Protein AF-A0AAE1GI16-F1 (afdb_monomer_lite)

Organism: Petrolisthes cinctipes (NCBI:txid88211)

Sequence (136 aa):
KGQRLPLPLCISGQHKSVFHDLFCSIANSPLQSLTFLYPSLYLSVGDLVCLGDCIRRSKHLTRLKLPNLKSIESYMPILLAVGGSNAIQTLRIDSNTVSVWDKAFQLAVTIPQTQLHPSHTLTRTLDLRLAGISPT

Structure (mmCIF, N/CA/C/O backbone):
data_AF-A0AAE1GI16-F1
#
_entry.id   AF-A0AAE1GI16-F1
#
loop_
_atom_site.group_PDB
_atom_site.id
_atom_site.type_symbol
_atom_site.label_atom_id
_atom_site.label_alt_id
_atom_site.label_comp_id
_atom_site.label_asym_id
_atom_site.label_entity_id
_atom_site.label_seq_id
_atom_site.pdbx_PDB_ins_code
_atom_site.Cartn_x
_atom_site.Cartn_y
_atom_site.Cartn_z
_atom_site.occupancy
_atom_site.B_iso_or_equiv
_atom_site.auth_seq_id
_atom_site.auth_comp_id
_atom_site.auth_asym_id
_atom_site.auth_atom_id
_atom_site.pdbx_PDB_model_num
ATOM 1 N N . LYS A 1 1 ? -6.030 29.710 1.729 1.00 38.50 1 LYS A N 1
ATOM 2 C CA . LYS A 1 1 ? -6.796 28.503 1.320 1.00 38.50 1 LYS A CA 1
ATOM 3 C C . LYS A 1 1 ? -5.851 27.619 0.515 1.00 38.50 1 LYS A C 1
ATOM 5 O O . LYS A 1 1 ? -5.570 27.966 -0.622 1.00 38.50 1 LYS A O 1
ATOM 10 N N . GLY A 1 2 ? -5.272 26.580 1.122 1.00 42.72 2 GLY A N 1
ATOM 11 C CA . GLY A 1 2 ? -4.314 25.711 0.431 1.00 42.72 2 GLY A CA 1
ATOM 12 C C . GLY A 1 2 ? -4.996 24.972 -0.717 1.00 42.72 2 GLY A C 1
ATOM 13 O O . GLY A 1 2 ? -6.038 24.349 -0.505 1.00 42.72 2 GLY A O 1
ATOM 14 N N . GLN A 1 3 ? -4.449 25.078 -1.927 1.00 41.78 3 GLN A N 1
ATOM 15 C CA . GLN A 1 3 ? -4.853 24.218 -3.034 1.00 41.78 3 GLN A CA 1
ATOM 16 C C . GLN A 1 3 ? -4.540 22.777 -2.627 1.00 41.78 3 GLN A C 1
ATOM 18 O O . GLN A 1 3 ? -3.383 22.420 -2.413 1.00 41.78 3 GLN A O 1
ATOM 23 N N . ARG A 1 4 ? -5.577 21.954 -2.451 1.00 52.81 4 ARG A N 1
ATOM 24 C CA . ARG A 1 4 ? -5.389 20.511 -2.293 1.00 52.81 4 ARG A CA 1
ATOM 25 C C . ARG A 1 4 ? -4.895 19.983 -3.634 1.00 52.81 4 ARG A C 1
ATOM 27 O O . ARG A 1 4 ? -5.583 20.158 -4.637 1.00 52.81 4 ARG A O 1
ATOM 34 N N . LEU A 1 5 ? -3.717 19.361 -3.641 1.00 55.44 5 LEU A N 1
ATOM 35 C CA . LEU A 1 5 ? -3.242 18.593 -4.790 1.00 55.44 5 LEU A CA 1
ATOM 36 C C . LEU A 1 5 ? -4.342 17.599 -5.203 1.00 55.44 5 LEU A C 1
ATOM 38 O O . LEU A 1 5 ? -4.917 16.953 -4.316 1.00 55.44 5 LEU A O 1
ATOM 42 N N . PRO A 1 6 ? -4.673 17.486 -6.503 1.00 62.16 6 PRO A N 1
ATOM 43 C CA . PRO A 1 6 ? -5.641 16.501 -6.959 1.00 62.16 6 PRO A CA 1
ATOM 44 C C . PRO A 1 6 ? -5.131 15.116 -6.561 1.00 62.16 6 PRO A C 1
ATOM 46 O O . PRO A 1 6 ? -4.039 14.703 -6.951 1.00 62.16 6 PRO A O 1
ATOM 49 N N . LEU A 1 7 ? -5.893 14.422 -5.715 1.00 63.38 7 LEU A N 1
ATOM 50 C CA . LEU A 1 7 ? -5.519 13.085 -5.278 1.00 63.38 7 LEU A CA 1
ATOM 51 C C . LEU A 1 7 ? -5.613 12.136 -6.476 1.00 63.38 7 LEU A C 1
ATOM 53 O O . LEU A 1 7 ? -6.588 12.222 -7.226 1.00 63.38 7 LEU A O 1
ATOM 57 N N . PRO A 1 8 ? -4.663 11.202 -6.645 1.00 67.75 8 PRO A N 1
ATOM 58 C CA . PRO A 1 8 ? -4.834 10.120 -7.596 1.00 67.75 8 PRO A CA 1
ATOM 59 C C . PRO A 1 8 ? -6.024 9.275 -7.124 1.00 67.75 8 PRO A C 1
ATOM 61 O O . PRO A 1 8 ? -5.956 8.561 -6.114 1.00 67.75 8 PRO A O 1
ATOM 64 N N . LEU A 1 9 ? -7.154 9.444 -7.807 1.00 68.44 9 LEU A N 1
ATOM 65 C CA . LEU A 1 9 ? -8.374 8.682 -7.589 1.00 68.44 9 LEU A CA 1
ATOM 66 C C . LEU A 1 9 ? -8.418 7.536 -8.591 1.00 68.44 9 LEU A C 1
ATOM 68 O O . LEU A 1 9 ? -8.052 7.692 -9.755 1.00 68.44 9 LEU A O 1
ATOM 72 N N . CYS A 1 10 ? -8.886 6.382 -8.130 1.00 74.56 10 CYS A N 1
ATOM 73 C CA . CYS A 1 10 ? -9.187 5.285 -9.029 1.00 74.56 10 CYS A CA 1
ATOM 74 C C . CYS A 1 10 ? -10.413 5.654 -9.876 1.00 74.56 10 CYS A C 1
ATOM 76 O O . CYS A 1 10 ? -11.473 5.941 -9.323 1.00 74.56 10 CYS A O 1
ATOM 78 N N . ILE A 1 11 ? -10.283 5.615 -11.203 1.00 72.50 11 ILE A N 1
ATOM 79 C CA . ILE A 1 11 ? -11.399 5.831 -12.130 1.00 72.50 11 ILE A CA 1
ATOM 80 C C . ILE A 1 11 ? -11.858 4.466 -12.645 1.00 72.50 11 ILE A C 1
ATOM 82 O O . ILE A 1 11 ? -11.181 3.830 -13.459 1.00 72.50 11 ILE A O 1
ATOM 86 N N . SER A 1 12 ? -13.009 4.005 -12.152 1.00 61.75 12 SER A N 1
ATOM 87 C CA . SER A 1 12 ? -13.630 2.755 -12.596 1.00 61.75 12 SER A CA 1
ATOM 88 C C . SER A 1 12 ? -13.845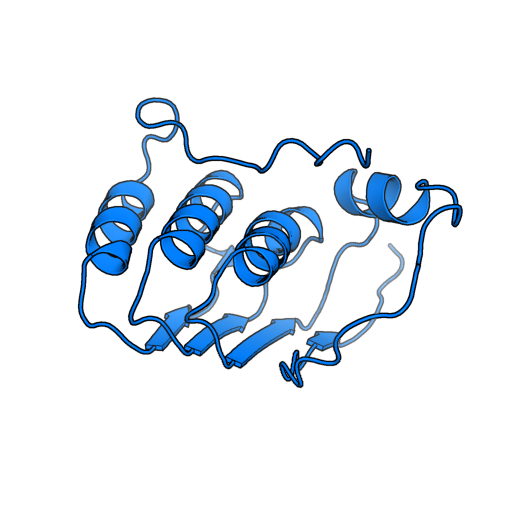 2.786 -14.115 1.00 61.75 12 SER A C 1
ATOM 90 O O . SER A 1 12 ? -14.439 3.725 -14.641 1.00 61.75 12 SER A O 1
ATOM 92 N N . GLY A 1 13 ? -13.328 1.780 -14.826 1.00 58.78 13 GLY A N 1
ATOM 93 C CA . GLY A 1 13 ? -13.417 1.665 -16.289 1.00 58.78 13 GLY A CA 1
ATOM 94 C C . GLY A 1 13 ? -12.133 1.996 -17.060 1.00 58.78 13 GLY A C 1
ATOM 95 O O . GLY A 1 13 ? -12.002 1.560 -18.202 1.00 58.78 13 GLY A O 1
ATOM 96 N N . GLN A 1 14 ? -11.157 2.682 -16.452 1.00 65.50 14 GLN A N 1
ATOM 97 C CA . GLN A 1 14 ? -9.847 2.905 -17.088 1.00 65.50 14 GLN A CA 1
ATOM 98 C C . GLN A 1 14 ? -8.817 1.821 -16.745 1.00 65.50 14 GLN A C 1
ATOM 100 O O . GLN A 1 14 ? -7.891 1.586 -17.519 1.00 65.50 14 GLN A O 1
ATOM 105 N N . HIS A 1 15 ? -8.976 1.127 -15.615 1.00 64.12 15 HIS A N 1
ATOM 106 C CA . HIS A 1 15 ? -8.041 0.095 -15.167 1.00 64.12 15 HIS A CA 1
ATOM 107 C C . HIS A 1 15 ? -8.683 -1.292 -15.322 1.00 64.12 15 HIS A C 1
ATOM 109 O O . HIS A 1 15 ? -9.565 -1.663 -14.554 1.00 64.12 15 HIS A O 1
ATOM 115 N N . LYS A 1 16 ? -8.246 -2.072 -16.320 1.00 63.84 16 LYS A N 1
ATOM 116 C CA . LYS A 1 16 ? -8.686 -3.465 -16.554 1.00 63.84 16 LYS A CA 1
ATOM 117 C C . LYS A 1 16 ? -7.865 -4.470 -15.737 1.00 63.84 16 LYS A C 1
ATOM 119 O O . LYS A 1 16 ? -7.369 -5.455 -16.274 1.00 63.84 16 LYS A O 1
ATOM 124 N N . SER A 1 17 ? -7.655 -4.183 -14.459 1.00 76.56 17 SER A N 1
ATOM 125 C CA . SER A 1 17 ? -6.849 -5.036 -13.590 1.00 76.56 17 SER A CA 1
ATOM 126 C C . SER A 1 17 ? -7.730 -5.792 -12.612 1.00 76.56 17 SER A C 1
ATOM 128 O O . SER A 1 17 ? -8.568 -5.191 -11.946 1.00 76.56 17 SER A O 1
ATOM 130 N N . VAL A 1 18 ? -7.482 -7.094 -12.464 1.00 84.25 18 VAL A N 1
ATOM 131 C CA . VAL A 1 18 ? -8.139 -7.948 -11.456 1.00 84.25 18 VAL A CA 1
ATOM 132 C C . VAL A 1 18 ? -7.907 -7.408 -10.035 1.00 84.25 18 VAL A C 1
ATOM 134 O O . VAL A 1 18 ? -8.720 -7.614 -9.134 1.00 84.25 18 VAL A O 1
ATOM 137 N N . PHE A 1 19 ? -6.825 -6.651 -9.826 1.00 90.06 19 PHE A N 1
ATOM 138 C CA . PHE A 1 19 ? -6.546 -6.006 -8.549 1.00 90.06 19 PHE A CA 1
ATOM 139 C C . PHE A 1 19 ? -7.537 -4.886 -8.211 1.00 90.06 19 PHE A C 1
ATOM 141 O O . PHE A 1 19 ? -7.776 -4.648 -7.030 1.00 90.06 19 PHE A O 1
ATOM 148 N N . HIS A 1 20 ? -8.161 -4.235 -9.201 1.00 89.00 20 HIS A N 1
ATOM 149 C CA . HIS A 1 20 ? -9.202 -3.238 -8.944 1.00 89.00 20 HIS A CA 1
ATOM 150 C C . HIS A 1 20 ? -10.364 -3.847 -8.153 1.00 89.00 20 HIS A C 1
ATOM 152 O O . HIS A 1 20 ? -10.723 -3.337 -7.090 1.00 89.00 20 HIS A O 1
ATOM 158 N N . ASP A 1 21 ? -10.903 -4.964 -8.641 1.00 88.88 21 ASP A N 1
ATOM 159 C CA . ASP A 1 21 ? -12.038 -5.638 -8.013 1.00 88.88 21 ASP A CA 1
ATOM 160 C C . ASP A 1 21 ? -11.659 -6.163 -6.629 1.00 88.88 21 ASP A C 1
ATOM 162 O O . ASP A 1 21 ? -12.379 -5.923 -5.658 1.00 88.88 21 ASP A O 1
ATOM 166 N N . LEU A 1 22 ? -10.473 -6.772 -6.506 1.00 91.56 22 LEU A N 1
ATOM 167 C CA . LEU A 1 22 ? -9.934 -7.210 -5.219 1.00 91.56 22 LEU A CA 1
ATOM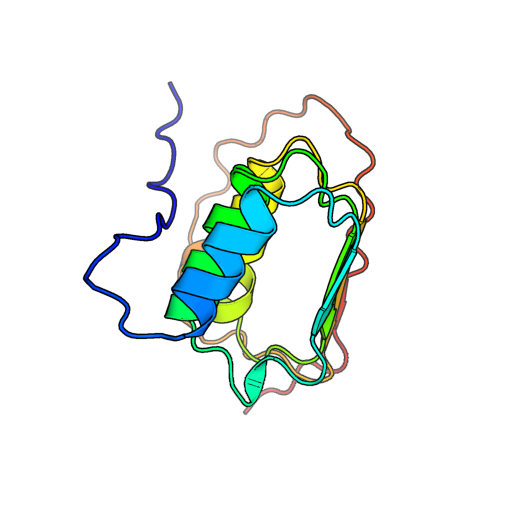 168 C C . LEU A 1 22 ? -9.878 -6.056 -4.207 1.00 91.56 22 LEU A C 1
ATOM 170 O O . LEU A 1 22 ? -10.330 -6.202 -3.072 1.00 91.56 22 LEU A O 1
ATOM 174 N N . PHE A 1 23 ? -9.340 -4.900 -4.595 1.00 93.25 23 PHE A N 1
ATOM 175 C CA . PHE A 1 23 ? -9.204 -3.747 -3.704 1.00 93.25 23 PHE A CA 1
ATOM 176 C C . PHE A 1 23 ? -10.555 -3.109 -3.370 1.00 93.25 23 PHE A C 1
ATOM 178 O O . PHE A 1 23 ? -10.772 -2.701 -2.229 1.00 93.25 23 PHE A O 1
ATOM 185 N N . CYS A 1 24 ? -11.506 -3.107 -4.304 1.00 90.00 24 CYS A N 1
ATOM 186 C CA . CYS A 1 24 ? -12.891 -2.730 -4.029 1.00 90.00 24 CYS A CA 1
ATOM 187 C C . CYS A 1 24 ? -13.554 -3.667 -3.008 1.00 90.00 24 CYS A C 1
ATOM 189 O O . CYS A 1 24 ? -14.254 -3.192 -2.109 1.00 90.00 24 CYS A O 1
ATOM 191 N N . SER A 1 25 ? -13.318 -4.978 -3.093 1.00 91.75 25 SER A N 1
ATOM 192 C CA . SER A 1 25 ? -13.812 -5.938 -2.101 1.00 91.75 25 SER A CA 1
ATOM 193 C C . SER A 1 25 ? -13.136 -5.748 -0.742 1.00 91.75 25 SER A C 1
ATOM 195 O O . SER A 1 25 ? -13.825 -5.689 0.277 1.00 91.75 25 SER A O 1
ATOM 197 N N . ILE A 1 26 ? -11.810 -5.575 -0.708 1.00 94.25 26 ILE A N 1
ATOM 198 C CA . ILE A 1 26 ? -11.057 -5.362 0.537 1.00 94.25 26 ILE A CA 1
ATOM 199 C C . ILE A 1 26 ? -11.532 -4.098 1.259 1.00 94.25 26 ILE A C 1
ATOM 201 O O . ILE A 1 26 ? -11.728 -4.139 2.476 1.00 94.25 26 ILE A O 1
ATOM 205 N N . ALA A 1 27 ? -11.779 -3.004 0.533 1.00 92.75 27 ALA A N 1
ATOM 206 C CA . ALA A 1 27 ? -12.239 -1.740 1.106 1.00 92.75 27 ALA A CA 1
ATOM 207 C C . ALA A 1 27 ? -13.527 -1.884 1.938 1.00 92.75 27 ALA A C 1
ATOM 209 O O . ALA A 1 27 ? -13.694 -1.181 2.933 1.00 92.75 27 ALA A O 1
ATOM 210 N N . ASN A 1 28 ? -14.409 -2.810 1.553 1.00 93.19 28 ASN A N 1
ATOM 211 C CA . ASN A 1 28 ? -15.686 -3.068 2.225 1.00 93.19 28 ASN A CA 1
ATOM 212 C C . ASN A 1 28 ? -15.649 -4.287 3.164 1.00 93.19 28 ASN A C 1
ATOM 214 O O . ASN A 1 28 ? -16.668 -4.652 3.743 1.00 93.19 28 ASN A O 1
ATOM 218 N N . SER A 1 29 ? -14.493 -4.932 3.307 1.00 94.69 29 SER A N 1
ATOM 219 C CA . SER A 1 29 ? -14.321 -6.125 4.135 1.00 94.69 29 SER A CA 1
ATOM 220 C C . SER A 1 29 ? -13.876 -5.773 5.564 1.00 94.69 29 SER A C 1
ATOM 222 O O . SER A 1 29 ? -13.297 -4.705 5.786 1.00 94.69 29 SER A O 1
ATOM 224 N N . PRO A 1 30 ? -14.046 -6.684 6.541 1.00 95.69 30 PRO A N 1
ATOM 225 C CA . PRO A 1 30 ? -13.487 -6.526 7.885 1.00 95.69 30 PRO A CA 1
ATOM 226 C C . PRO A 1 30 ? -11.975 -6.823 7.950 1.00 95.69 30 PRO A C 1
ATOM 228 O O . PRO A 1 30 ? -11.429 -7.005 9.040 1.00 95.69 30 PRO A O 1
ATOM 231 N N . LEU A 1 31 ? -11.281 -6.912 6.806 1.00 96.00 31 LEU A N 1
ATOM 232 C CA . LEU A 1 31 ? -9.855 -7.218 6.757 1.00 96.00 31 LEU A CA 1
ATOM 233 C C . LEU A 1 31 ? -9.046 -6.127 7.468 1.00 96.00 31 LEU A C 1
ATOM 235 O O . LEU A 1 31 ? -9.088 -4.957 7.094 1.00 96.00 31 LEU A O 1
ATOM 239 N N . GLN A 1 32 ? -8.259 -6.531 8.465 1.00 95.62 32 GLN A N 1
ATOM 240 C CA . GLN A 1 32 ? -7.450 -5.596 9.251 1.00 95.62 32 GLN A CA 1
ATOM 241 C C . GLN A 1 32 ? -6.010 -5.453 8.768 1.00 95.62 32 GLN A C 1
ATOM 243 O O . GLN A 1 32 ? -5.349 -4.464 9.083 1.00 95.62 32 GLN A O 1
ATOM 248 N N . SER A 1 33 ? -5.503 -6.442 8.038 1.00 95.19 33 SER A N 1
ATOM 249 C CA . SER A 1 33 ? -4.095 -6.519 7.670 1.00 95.19 33 SER A CA 1
ATOM 250 C C . SER A 1 33 ? -3.948 -6.996 6.237 1.00 95.19 33 SER A C 1
ATOM 252 O O . SER A 1 33 ? -4.517 -8.020 5.870 1.00 95.19 33 SER A O 1
ATOM 254 N N . LEU A 1 34 ? -3.139 -6.284 5.456 1.00 94.88 34 LEU A N 1
ATOM 255 C CA . LEU A 1 34 ? -2.810 -6.636 4.080 1.00 94.88 34 LEU A CA 1
ATOM 256 C C . LEU A 1 34 ? -1.292 -6.632 3.899 1.00 94.88 34 LEU A C 1
ATOM 258 O O . LEU A 1 34 ? -0.602 -5.682 4.269 1.00 94.88 34 LEU A O 1
ATOM 262 N N . THR A 1 35 ? -0.752 -7.724 3.368 1.00 94.44 35 THR A N 1
ATOM 263 C CA . THR A 1 35 ? 0.683 -7.876 3.106 1.00 94.44 35 THR A CA 1
ATOM 264 C C . THR A 1 35 ? 0.875 -8.417 1.706 1.00 94.44 35 THR A C 1
ATOM 266 O O . THR A 1 35 ? 0.336 -9.467 1.373 1.00 94.44 35 THR A O 1
ATOM 269 N N . PHE A 1 36 ? 1.674 -7.711 0.913 1.00 91.94 36 PHE A N 1
ATOM 270 C CA . PHE A 1 36 ? 2.078 -8.169 -0.407 1.00 91.94 36 PHE A CA 1
ATOM 271 C C . PHE A 1 36 ? 3.468 -8.788 -0.344 1.00 91.94 36 PHE A C 1
ATOM 273 O O . PHE A 1 36 ? 4.380 -8.250 0.287 1.00 91.94 36 PHE A O 1
ATOM 280 N N . LEU A 1 37 ? 3.637 -9.912 -1.031 1.00 89.19 37 LEU A N 1
ATOM 281 C CA . LEU A 1 37 ? 4.944 -10.503 -1.288 1.00 89.19 37 LEU A CA 1
ATOM 282 C C . LEU A 1 37 ? 5.384 -10.033 -2.670 1.00 89.19 37 LEU A C 1
ATOM 284 O O . LEU A 1 37 ? 4.678 -10.298 -3.631 1.00 89.19 37 LEU A O 1
ATOM 288 N N . TYR A 1 38 ? 6.499 -9.311 -2.769 1.00 86.44 38 TYR A N 1
ATOM 289 C CA . TYR A 1 38 ? 7.056 -8.808 -4.038 1.00 86.44 38 TYR A CA 1
ATOM 290 C C . TYR A 1 38 ? 6.061 -8.040 -4.944 1.00 86.44 38 TYR A C 1
ATOM 292 O O . TYR A 1 38 ? 5.950 -8.358 -6.128 1.00 86.44 38 TYR A O 1
ATOM 300 N N . PRO A 1 39 ? 5.359 -7.007 -4.433 1.00 89.00 39 PRO A N 1
ATOM 301 C CA . PRO A 1 39 ? 4.373 -6.233 -5.195 1.00 89.00 39 PRO A CA 1
ATOM 302 C C . PRO A 1 39 ? 4.900 -5.678 -6.525 1.00 89.00 39 PRO A C 1
ATOM 304 O O . PRO A 1 39 ? 4.137 -5.578 -7.476 1.00 89.00 39 PRO A O 1
ATOM 307 N N . SER A 1 40 ? 6.198 -5.377 -6.641 1.00 86.62 40 SER A N 1
ATOM 308 C CA . SER A 1 40 ? 6.799 -4.874 -7.885 1.00 86.62 40 SER A CA 1
ATOM 309 C C . SER A 1 40 ? 6.797 -5.862 -9.058 1.00 86.62 40 SER A C 1
ATOM 311 O O . SER A 1 40 ? 7.104 -5.452 -10.173 1.00 86.62 40 SER A O 1
ATOM 313 N N . LEU A 1 41 ? 6.476 -7.142 -8.835 1.00 87.44 41 LEU A N 1
ATOM 314 C CA . LEU A 1 41 ? 6.393 -8.145 -9.902 1.00 87.44 41 LEU A CA 1
ATOM 315 C C . LEU A 1 41 ? 5.018 -8.207 -10.578 1.00 87.44 41 LEU A C 1
ATOM 317 O O . LEU A 1 41 ? 4.921 -8.756 -11.671 1.00 87.44 41 LEU A O 1
ATOM 321 N N . TYR A 1 42 ? 3.964 -7.691 -9.941 1.00 88.62 42 TYR A N 1
ATOM 322 C CA . TYR A 1 42 ? 2.590 -7.856 -10.438 1.00 88.62 42 TYR A CA 1
ATOM 323 C C . TYR A 1 42 ? 1.663 -6.661 -10.211 1.00 88.62 42 TYR A C 1
ATOM 325 O O . TYR A 1 42 ? 0.610 -6.618 -10.838 1.00 88.62 42 TYR A O 1
ATOM 333 N N . LEU A 1 43 ? 2.008 -5.702 -9.346 1.00 90.56 43 LEU A N 1
ATOM 334 C CA . LEU A 1 43 ? 1.248 -4.461 -9.208 1.00 90.56 43 LEU A CA 1
ATOM 335 C C . LEU A 1 43 ? 1.846 -3.395 -10.118 1.00 90.56 43 LEU A C 1
ATOM 337 O O . LEU A 1 43 ? 2.988 -2.969 -9.942 1.00 90.56 43 LEU A O 1
ATOM 341 N N . SER A 1 44 ? 1.043 -2.932 -11.068 1.00 90.62 44 SER A N 1
ATOM 342 C CA . SER A 1 44 ? 1.321 -1.713 -11.817 1.00 90.62 44 SER A CA 1
ATOM 343 C C . SER A 1 44 ? 1.099 -0.471 -10.946 1.00 90.62 44 SER A C 1
ATOM 345 O O . SER A 1 44 ? 0.447 -0.518 -9.900 1.00 90.62 44 SER A O 1
ATOM 347 N N . VAL A 1 45 ? 1.578 0.688 -11.405 1.00 88.56 45 VAL A N 1
ATOM 348 C CA . VAL A 1 45 ? 1.281 1.975 -10.751 1.00 88.56 45 VAL A CA 1
ATOM 349 C C . VAL A 1 45 ? -0.233 2.226 -10.689 1.00 88.56 45 VAL A C 1
ATOM 351 O O . VAL A 1 45 ? -0.734 2.692 -9.668 1.00 88.56 45 VAL A O 1
ATOM 354 N N . GLY A 1 46 ? -0.980 1.847 -11.732 1.00 89.00 46 GLY A N 1
ATOM 355 C CA . GLY A 1 46 ? -2.444 1.934 -11.743 1.00 89.00 46 GLY A CA 1
ATOM 356 C C . GLY A 1 46 ? -3.095 1.086 -10.646 1.00 89.00 46 GLY A C 1
ATOM 357 O O . GLY A 1 46 ? -4.021 1.550 -9.978 1.00 89.00 46 GLY A O 1
ATOM 358 N N . ASP A 1 47 ? -2.560 -0.108 -10.381 1.00 91.81 47 ASP A N 1
ATOM 359 C CA . ASP A 1 47 ? -3.022 -0.961 -9.279 1.00 91.81 47 ASP A CA 1
ATOM 360 C C . ASP A 1 47 ? -2.729 -0.331 -7.919 1.00 91.81 47 ASP A C 1
ATOM 362 O O . ASP A 1 47 ? -3.558 -0.386 -7.013 1.00 91.81 47 ASP A O 1
ATOM 366 N N . LEU A 1 48 ? -1.580 0.331 -7.773 1.00 92.62 48 LEU A N 1
ATOM 367 C CA . LEU A 1 48 ? -1.224 1.048 -6.549 1.00 92.62 48 LEU A CA 1
ATOM 368 C C . LEU A 1 48 ? -2.131 2.267 -6.315 1.00 92.62 48 LEU A C 1
ATOM 370 O O . LEU A 1 48 ? -2.437 2.582 -5.164 1.00 92.62 48 LEU A O 1
ATOM 374 N N . VAL A 1 49 ? -2.644 2.904 -7.374 1.00 91.88 49 VAL A N 1
ATOM 375 C CA . VAL A 1 49 ? -3.711 3.917 -7.268 1.00 91.88 49 VAL A CA 1
ATOM 376 C C . VAL A 1 49 ? -5.015 3.294 -6.765 1.00 91.88 49 VAL A C 1
ATOM 378 O O . VAL A 1 49 ? -5.650 3.853 -5.868 1.00 91.88 49 VAL A O 1
ATOM 381 N N . CYS A 1 50 ? -5.399 2.121 -7.276 1.00 92.19 50 CYS A N 1
ATOM 382 C CA . CYS A 1 50 ? -6.563 1.383 -6.778 1.00 92.19 50 CYS A CA 1
ATOM 383 C C . CYS A 1 50 ? -6.396 0.978 -5.302 1.00 92.19 50 CYS A C 1
ATOM 385 O O . CYS A 1 50 ? -7.322 1.137 -4.506 1.00 92.19 50 CYS A O 1
ATOM 387 N N . LEU A 1 51 ? -5.203 0.524 -4.910 1.00 93.88 51 LEU A N 1
ATOM 388 C CA . LEU A 1 51 ? -4.879 0.211 -3.519 1.00 93.88 51 LEU A CA 1
ATOM 389 C C . LEU A 1 51 ? -4.952 1.463 -2.635 1.00 93.88 51 LEU A C 1
ATOM 391 O O . LEU A 1 51 ? -5.506 1.410 -1.539 1.00 93.88 51 LEU A O 1
ATOM 395 N N . GLY A 1 52 ? -4.456 2.601 -3.124 1.00 93.81 52 GLY A N 1
ATOM 396 C CA . GLY A 1 52 ? -4.596 3.893 -2.456 1.00 93.81 52 GLY A CA 1
ATOM 397 C C . GLY A 1 52 ? -6.059 4.266 -2.200 1.00 93.81 52 GLY A C 1
ATOM 398 O O . GLY A 1 52 ? -6.418 4.704 -1.107 1.00 93.81 52 GLY A O 1
ATOM 399 N N . ASP A 1 53 ? -6.938 4.035 -3.173 1.00 91.81 53 ASP A N 1
ATOM 400 C CA . ASP A 1 53 ? -8.369 4.269 -2.986 1.00 91.81 53 ASP A CA 1
ATOM 401 C C . ASP A 1 53 ? -8.997 3.323 -1.951 1.00 91.81 53 ASP A C 1
ATOM 403 O O . ASP A 1 53 ? -9.732 3.761 -1.061 1.00 91.81 53 ASP A O 1
ATOM 407 N N . CYS A 1 54 ? -8.624 2.043 -1.991 1.00 93.62 54 CYS A N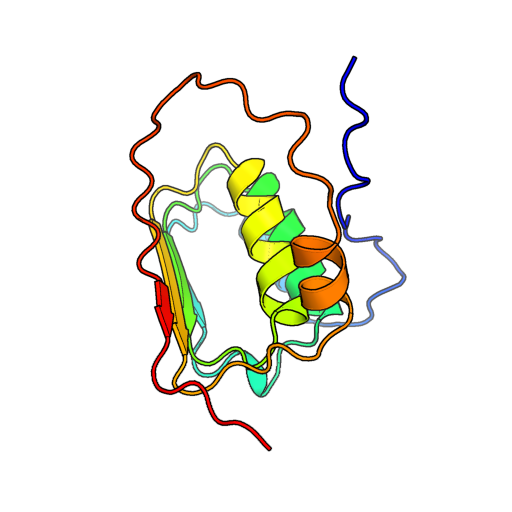 1
ATOM 408 C CA . CYS A 1 54 ? -9.017 1.060 -0.985 1.00 93.62 54 CYS A CA 1
ATOM 409 C C . CYS A 1 54 ? -8.600 1.479 0.432 1.00 93.62 54 CYS A C 1
ATOM 411 O O . CYS A 1 54 ? -9.408 1.399 1.356 1.00 93.62 54 CYS A O 1
ATOM 413 N N . ILE A 1 55 ? -7.376 1.982 0.615 1.00 94.56 55 ILE A N 1
ATOM 414 C CA . ILE A 1 55 ? -6.869 2.463 1.911 1.00 94.56 55 ILE A CA 1
ATOM 415 C C . ILE A 1 55 ? -7.701 3.632 2.456 1.00 94.56 55 ILE A C 1
ATOM 417 O O . ILE A 1 55 ? -7.978 3.684 3.657 1.00 94.56 55 ILE A O 1
ATOM 421 N N . ARG A 1 56 ? -8.098 4.578 1.596 1.00 92.69 56 ARG A N 1
ATOM 422 C CA . ARG A 1 56 ? -8.917 5.733 2.007 1.00 92.69 56 ARG A CA 1
ATOM 423 C C . ARG A 1 56 ? -10.332 5.324 2.406 1.00 92.69 56 ARG A C 1
ATOM 425 O O . ARG A 1 56 ? -10.900 5.909 3.322 1.00 92.69 56 ARG A O 1
ATOM 432 N N . ARG A 1 57 ? -10.902 4.340 1.709 1.00 93.44 57 ARG A N 1
ATOM 433 C CA . ARG A 1 57 ? -12.279 3.874 1.924 1.00 93.44 57 ARG A CA 1
ATOM 434 C C . ARG A 1 57 ? -12.405 2.862 3.059 1.00 93.44 57 ARG A C 1
ATOM 436 O O . ARG A 1 57 ? -13.454 2.805 3.697 1.00 93.44 57 ARG A O 1
ATOM 443 N N . SER A 1 58 ? -11.366 2.064 3.302 1.00 94.00 58 SER A N 1
ATOM 444 C CA . SER A 1 58 ? -11.409 1.018 4.318 1.00 94.00 58 SER A CA 1
ATOM 445 C C . SER A 1 58 ? -11.524 1.602 5.721 1.00 94.00 58 SER A C 1
ATOM 447 O O . SER A 1 58 ? -10.753 2.471 6.126 1.00 94.00 58 SER A O 1
ATOM 449 N N . LYS A 1 59 ? -12.479 1.072 6.486 1.00 94.88 59 LYS A N 1
ATOM 450 C CA . LYS A 1 59 ? -12.668 1.393 7.907 1.00 94.88 59 LYS A CA 1
ATOM 451 C C . LYS A 1 59 ? -11.913 0.443 8.836 1.00 94.88 59 LYS A C 1
ATOM 453 O O . LYS A 1 59 ? -11.773 0.738 10.018 1.00 94.88 59 LYS A O 1
ATOM 458 N N . HIS A 1 60 ? -11.460 -0.696 8.313 1.00 95.12 60 HIS A N 1
ATOM 459 C CA . HIS A 1 60 ? -10.932 -1.802 9.112 1.00 95.12 60 HIS A CA 1
ATOM 460 C C . HIS A 1 60 ? -9.457 -2.083 8.853 1.00 95.12 60 HIS A C 1
ATOM 462 O O . HIS A 1 60 ? -8.789 -2.595 9.747 1.00 95.12 60 HIS A O 1
ATOM 468 N N . LEU A 1 61 ? -8.934 -1.730 7.675 1.00 95.75 61 LEU A N 1
ATOM 469 C CA . LEU A 1 61 ? -7.540 -1.970 7.330 1.00 95.75 61 LEU A CA 1
ATOM 470 C C . LEU A 1 61 ? -6.630 -1.072 8.177 1.00 95.75 61 LEU A C 1
ATOM 472 O O . LEU A 1 61 ? -6.495 0.121 7.916 1.00 95.75 61 LEU A O 1
ATOM 476 N N . THR A 1 62 ? -6.003 -1.660 9.194 1.00 94.81 62 THR A N 1
ATOM 477 C CA . THR A 1 62 ? -5.116 -0.960 10.133 1.00 94.81 62 THR A CA 1
ATOM 478 C C . THR A 1 62 ? -3.643 -1.164 9.806 1.00 94.81 62 THR A C 1
ATOM 480 O O . THR A 1 62 ? -2.818 -0.319 10.156 1.00 94.81 62 THR A O 1
ATOM 483 N N . ARG A 1 63 ? -3.291 -2.263 9.127 1.00 93.88 63 ARG A N 1
ATOM 484 C CA . ARG A 1 63 ? -1.904 -2.627 8.816 1.00 93.88 63 ARG A CA 1
ATOM 485 C C . ARG A 1 63 ? -1.714 -2.905 7.331 1.00 93.88 63 ARG A C 1
ATOM 487 O O . ARG A 1 63 ? -2.411 -3.741 6.757 1.00 93.88 63 ARG A O 1
ATOM 494 N N . LEU A 1 64 ? -0.722 -2.253 6.732 1.00 94.06 64 LEU A N 1
ATOM 495 C CA . LEU A 1 64 ? -0.316 -2.477 5.348 1.00 94.06 64 LEU A CA 1
ATOM 496 C C . LEU A 1 64 ? 1.193 -2.698 5.259 1.00 94.06 64 LEU A C 1
ATOM 498 O O . LEU A 1 64 ? 1.971 -1.901 5.785 1.00 94.06 64 LEU A O 1
ATOM 502 N N . LYS A 1 65 ? 1.607 -3.756 4.556 1.00 93.69 65 LYS A N 1
ATOM 503 C CA . LYS A 1 65 ? 3.013 -4.026 4.242 1.00 93.69 65 LYS A CA 1
ATOM 504 C C . LYS A 1 65 ? 3.229 -4.155 2.734 1.00 93.69 65 LYS A C 1
ATOM 506 O O . LYS A 1 65 ? 2.637 -5.024 2.092 1.00 93.69 65 LYS A O 1
ATOM 511 N N . LEU A 1 66 ? 4.111 -3.309 2.202 1.00 91.06 66 LEU A N 1
ATOM 512 C CA . LEU A 1 66 ? 4.469 -3.215 0.783 1.00 91.06 66 LEU A CA 1
ATOM 513 C C . LEU A 1 66 ? 6.000 -3.209 0.622 1.00 91.06 66 LEU A C 1
ATOM 515 O O . LEU A 1 66 ? 6.609 -2.142 0.530 1.00 91.06 66 LEU A O 1
ATOM 519 N N . PRO A 1 67 ? 6.646 -4.386 0.633 1.00 89.12 67 PRO A N 1
ATOM 520 C CA . PRO A 1 67 ? 8.090 -4.486 0.476 1.00 89.12 67 PRO A CA 1
ATOM 521 C C . PRO A 1 67 ? 8.506 -4.379 -1.001 1.00 89.12 67 PRO A C 1
ATOM 523 O O . PRO A 1 67 ? 7.742 -4.720 -1.894 1.00 89.12 67 PRO A O 1
ATOM 526 N N . ASN A 1 68 ? 9.753 -4.007 -1.269 1.00 85.31 68 ASN A N 1
ATOM 527 C CA . ASN A 1 68 ? 10.423 -4.088 -2.570 1.00 85.31 68 ASN A CA 1
ATOM 528 C C . ASN A 1 68 ? 9.722 -3.360 -3.731 1.00 85.31 68 ASN A C 1
A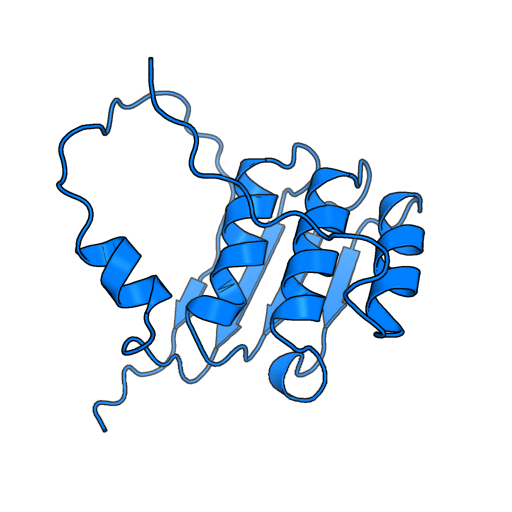TOM 530 O O . ASN A 1 68 ? 9.823 -3.792 -4.884 1.00 85.31 68 ASN A O 1
ATOM 534 N N . LEU A 1 69 ? 9.016 -2.262 -3.457 1.00 85.75 69 LEU A N 1
ATOM 535 C CA . LEU A 1 69 ? 8.693 -1.291 -4.505 1.00 85.75 69 LEU A CA 1
ATOM 536 C C . LEU A 1 69 ? 9.989 -0.581 -4.943 1.00 85.75 69 LEU A C 1
ATOM 538 O O . LEU A 1 69 ? 10.925 -0.443 -4.158 1.00 85.75 69 LEU A O 1
ATOM 542 N N . LYS A 1 70 ? 10.077 -0.196 -6.219 1.00 83.12 70 LYS A N 1
ATOM 543 C CA . LYS A 1 70 ? 11.355 0.203 -6.845 1.00 83.12 70 LYS A CA 1
ATOM 544 C C . LYS A 1 70 ? 11.444 1.683 -7.238 1.00 83.12 70 LYS A C 1
ATOM 546 O O . LYS A 1 70 ? 12.525 2.137 -7.600 1.00 83.12 70 LYS A O 1
ATOM 551 N N . SER A 1 71 ? 10.345 2.436 -7.177 1.00 82.19 71 SER A N 1
ATOM 552 C CA . SER A 1 71 ? 10.284 3.846 -7.600 1.00 82.19 71 SER A CA 1
ATOM 553 C C . SER A 1 71 ? 9.427 4.695 -6.662 1.00 82.19 71 SER A C 1
ATOM 555 O O . SER A 1 71 ? 8.478 4.185 -6.060 1.00 82.19 71 SER A O 1
ATOM 557 N N . ILE A 1 72 ? 9.724 5.997 -6.573 1.00 80.62 72 ILE A N 1
ATOM 558 C CA . ILE A 1 72 ? 8.931 6.981 -5.818 1.00 80.62 72 ILE A CA 1
ATOM 559 C C . ILE A 1 72 ? 7.512 7.077 -6.371 1.00 80.62 72 ILE A C 1
ATOM 561 O O . ILE A 1 72 ? 6.556 7.105 -5.596 1.00 80.62 72 ILE A O 1
ATOM 565 N N . GLU A 1 73 ? 7.354 6.998 -7.690 1.00 84.06 73 GLU A N 1
ATOM 566 C CA . GLU A 1 73 ? 6.043 6.919 -8.344 1.00 84.06 73 GLU A CA 1
ATOM 567 C C . GLU A 1 73 ? 5.160 5.783 -7.793 1.00 84.06 73 GLU A C 1
ATOM 569 O O . GLU A 1 73 ? 3.961 5.970 -7.602 1.00 84.06 73 GLU A O 1
ATOM 574 N N . SER A 1 74 ? 5.746 4.630 -7.455 1.00 86.56 74 SER A N 1
ATOM 575 C CA . SER A 1 74 ? 5.006 3.500 -6.873 1.00 86.56 74 SER A CA 1
ATOM 576 C C . SER A 1 74 ? 4.586 3.759 -5.421 1.00 86.56 74 SER A C 1
ATOM 578 O O . SER A 1 74 ? 3.551 3.277 -4.960 1.00 86.56 74 SER A O 1
ATOM 580 N N . TYR A 1 75 ? 5.379 4.526 -4.673 1.00 85.94 75 TYR A N 1
ATOM 581 C CA . TYR A 1 75 ? 5.081 4.850 -3.279 1.00 85.94 75 TYR A CA 1
ATOM 582 C C . TYR A 1 75 ? 4.011 5.931 -3.139 1.00 85.94 75 TYR A C 1
ATOM 584 O O . TYR A 1 75 ? 3.195 5.875 -2.217 1.00 85.94 75 TYR A O 1
ATOM 592 N N . MET A 1 76 ? 3.996 6.908 -4.045 1.00 87.19 76 MET A N 1
ATOM 593 C CA . MET A 1 76 ? 3.168 8.110 -3.920 1.00 87.19 76 MET A CA 1
ATOM 594 C C . MET A 1 76 ? 1.666 7.840 -3.743 1.00 87.19 76 MET A C 1
ATOM 596 O O . MET A 1 76 ? 1.087 8.411 -2.815 1.00 87.19 76 MET A O 1
ATOM 600 N N . PRO A 1 77 ? 1.014 6.951 -4.521 1.00 89.56 77 PRO A N 1
ATOM 601 C CA . PRO A 1 77 ? -0.403 6.647 -4.324 1.00 89.56 77 PRO A CA 1
ATOM 602 C C . PRO A 1 77 ? -0.721 6.154 -2.908 1.00 89.56 77 PRO A C 1
ATOM 604 O O . PRO A 1 77 ? -1.749 6.517 -2.335 1.00 89.56 77 PRO A O 1
ATOM 607 N N . ILE A 1 78 ? 0.191 5.376 -2.324 1.00 91.62 78 ILE A N 1
ATOM 608 C CA . ILE A 1 78 ? 0.049 4.798 -0.988 1.00 91.62 78 ILE A CA 1
ATOM 609 C C . ILE A 1 78 ? 0.273 5.862 0.083 1.00 91.62 78 ILE A C 1
ATOM 611 O O . ILE A 1 78 ? -0.538 5.991 0.998 1.00 91.62 78 ILE A O 1
ATOM 615 N N . LEU A 1 79 ? 1.337 6.660 -0.044 1.00 88.81 79 LEU A N 1
ATOM 616 C CA . LEU A 1 79 ? 1.657 7.723 0.912 1.00 88.81 79 LEU A CA 1
ATOM 617 C C . LEU A 1 79 ? 0.534 8.770 0.981 1.00 88.81 79 LEU A C 1
ATOM 619 O O . LEU A 1 79 ? 0.085 9.128 2.073 1.00 88.81 79 LEU A O 1
ATOM 623 N N . LEU A 1 80 ? 0.012 9.195 -0.174 1.00 88.00 80 LEU A N 1
ATOM 624 C CA . LEU A 1 80 ? -1.120 10.123 -0.252 1.00 88.00 80 LEU A CA 1
ATOM 625 C C . LEU A 1 80 ? -2.401 9.518 0.337 1.00 88.00 80 LEU A C 1
ATOM 627 O O . LEU A 1 80 ? -3.158 10.204 1.024 1.00 88.00 80 LEU A O 1
ATOM 631 N N . ALA A 1 81 ? -2.652 8.232 0.090 1.00 89.56 81 ALA A N 1
ATOM 632 C CA . ALA A 1 81 ? -3.814 7.540 0.631 1.00 89.56 81 ALA A CA 1
ATOM 633 C C . ALA A 1 81 ? -3.772 7.402 2.155 1.00 89.56 81 ALA A C 1
ATOM 635 O O . ALA A 1 81 ? -4.788 7.622 2.811 1.00 89.56 81 ALA A O 1
ATOM 636 N N . VAL A 1 82 ? -2.605 7.095 2.728 1.00 88.75 82 VAL A N 1
ATOM 637 C CA . VAL A 1 82 ? -2.430 7.026 4.185 1.00 88.75 82 VAL A CA 1
ATOM 638 C C . VAL A 1 82 ? -2.682 8.389 4.824 1.00 88.75 82 VAL A C 1
ATOM 640 O O . VAL A 1 82 ? -3.375 8.453 5.839 1.00 88.75 82 VAL A O 1
ATOM 643 N N . GLY A 1 83 ? -2.217 9.481 4.209 1.00 84.00 83 GLY A N 1
ATOM 644 C CA . GLY A 1 83 ? -2.529 10.843 4.661 1.00 84.00 83 GLY A CA 1
ATOM 645 C C . GLY A 1 83 ? -4.033 11.148 4.728 1.00 84.00 83 GLY A C 1
ATOM 646 O O . GLY A 1 83 ? -4.455 11.942 5.562 1.00 84.00 83 GLY A O 1
ATOM 647 N N . GLY A 1 84 ? -4.847 10.486 3.898 1.00 84.06 84 GLY A N 1
ATOM 648 C CA . GLY A 1 84 ? -6.308 10.616 3.884 1.00 84.06 84 GLY A CA 1
ATOM 649 C C . GLY A 1 84 ? -7.085 9.503 4.598 1.00 84.06 84 GLY A C 1
ATOM 650 O O . GLY A 1 84 ? -8.312 9.557 4.613 1.00 84.06 84 GLY A O 1
ATOM 651 N N . SER A 1 85 ? -6.418 8.488 5.154 1.00 87.69 85 SER A N 1
ATOM 652 C CA . SER A 1 85 ? -7.067 7.364 5.841 1.00 87.69 85 SER A CA 1
ATOM 653 C C . SER A 1 85 ? -7.091 7.582 7.351 1.00 87.69 85 SER A C 1
ATOM 655 O O . SER A 1 85 ? -6.098 8.012 7.938 1.00 87.69 85 SER A O 1
ATOM 657 N N . ASN A 1 86 ? -8.209 7.233 7.991 1.00 88.25 86 ASN A N 1
ATOM 658 C CA . ASN A 1 86 ? -8.365 7.270 9.451 1.00 88.25 86 ASN A CA 1
ATOM 659 C C . ASN A 1 86 ? -8.149 5.899 10.113 1.00 88.25 86 ASN A C 1
ATOM 661 O O . ASN A 1 86 ? -8.033 5.834 11.333 1.00 88.25 86 ASN A O 1
ATOM 665 N N . ALA A 1 87 ? -8.103 4.815 9.329 1.00 91.62 87 ALA A N 1
ATOM 666 C CA . ALA A 1 87 ? -8.010 3.449 9.843 1.00 91.62 87 ALA A CA 1
ATOM 667 C C . ALA A 1 87 ? -6.565 2.937 9.925 1.00 91.62 87 ALA A C 1
ATOM 669 O O . ALA A 1 87 ? -6.228 2.215 10.863 1.00 91.62 87 ALA A O 1
ATOM 670 N N . ILE A 1 88 ? -5.698 3.318 8.977 1.00 91.81 88 ILE A N 1
ATOM 671 C CA . ILE A 1 88 ? -4.306 2.850 8.946 1.00 91.81 88 ILE A CA 1
ATOM 672 C C . ILE A 1 88 ? -3.535 3.353 10.170 1.00 91.81 88 ILE A C 1
ATOM 674 O O . ILE A 1 88 ? -3.417 4.556 10.410 1.00 91.81 88 ILE A O 1
ATOM 678 N N . GLN A 1 89 ? -2.954 2.405 10.900 1.00 91.56 89 GLN A N 1
ATOM 679 C CA . GLN A 1 89 ? -2.101 2.624 12.068 1.00 91.56 89 GLN A CA 1
ATOM 680 C C . GLN A 1 89 ? -0.643 2.278 11.760 1.00 91.56 89 GLN A C 1
ATOM 682 O O . GLN A 1 89 ? 0.268 2.967 12.212 1.00 91.56 89 GLN A O 1
ATOM 687 N N . THR A 1 90 ? -0.416 1.230 10.965 1.00 90.06 90 THR A N 1
ATOM 688 C CA . THR A 1 90 ? 0.926 0.771 10.597 1.00 90.06 90 THR A CA 1
ATOM 689 C C . THR A 1 90 ? 1.049 0.664 9.086 1.00 90.06 90 THR A C 1
ATOM 691 O O . THR A 1 90 ? 0.334 -0.108 8.444 1.00 90.06 90 THR A O 1
ATOM 694 N N . LEU A 1 91 ? 2.006 1.400 8.529 1.00 90.75 91 LEU A N 1
ATOM 695 C CA . LEU A 1 91 ? 2.447 1.264 7.149 1.00 90.75 91 LEU A CA 1
ATOM 696 C C . LEU A 1 91 ? 3.913 0.840 7.165 1.00 90.75 91 LEU A C 1
ATOM 698 O O . LEU A 1 91 ? 4.766 1.580 7.648 1.00 90.75 91 LEU A O 1
ATOM 702 N N . ARG A 1 92 ? 4.198 -0.347 6.633 1.00 88.56 92 ARG A N 1
ATOM 703 C CA . ARG A 1 92 ? 5.560 -0.853 6.496 1.00 88.56 92 ARG A CA 1
ATOM 704 C C . ARG A 1 92 ? 5.964 -0.885 5.033 1.00 88.56 92 ARG A C 1
ATOM 706 O O . ARG A 1 92 ? 5.374 -1.614 4.230 1.00 88.56 92 ARG A O 1
ATOM 713 N N . ILE A 1 93 ? 6.990 -0.108 4.722 1.00 84.56 93 ILE A N 1
ATOM 714 C CA . ILE A 1 93 ? 7.548 0.016 3.388 1.00 84.56 93 ILE A CA 1
ATOM 715 C C . ILE A 1 93 ? 9.047 -0.237 3.498 1.00 84.56 93 ILE A C 1
ATOM 717 O O . ILE A 1 93 ? 9.796 0.585 4.016 1.00 84.56 93 ILE A O 1
ATOM 721 N N . ASP A 1 94 ? 9.472 -1.386 2.990 1.00 81.44 94 ASP A N 1
ATOM 722 C CA . ASP A 1 94 ? 10.880 -1.769 2.946 1.00 81.44 94 ASP A CA 1
ATOM 723 C C . ASP A 1 94 ? 11.310 -1.818 1.483 1.00 81.44 94 ASP A C 1
ATOM 725 O O . ASP A 1 94 ? 10.547 -2.309 0.652 1.00 81.44 94 ASP A O 1
ATOM 729 N N . SER A 1 95 ? 12.514 -1.374 1.137 1.00 77.56 95 SER A N 1
ATOM 730 C CA . SER A 1 95 ? 13.090 -1.701 -0.168 1.00 77.56 95 SER A CA 1
ATOM 731 C C . SER A 1 95 ? 14.607 -1.743 -0.130 1.00 77.56 95 SER A C 1
ATOM 733 O O . SER A 1 95 ? 15.253 -0.952 0.556 1.00 77.56 95 SER A O 1
ATOM 735 N N . ASN A 1 96 ? 15.164 -2.669 -0.908 1.00 75.56 96 ASN A N 1
ATOM 736 C CA . ASN A 1 96 ? 16.606 -2.803 -1.070 1.00 75.56 96 ASN A CA 1
ATOM 737 C C . ASN A 1 96 ? 17.192 -1.794 -2.066 1.00 75.56 96 ASN A C 1
ATOM 739 O O . ASN A 1 96 ? 18.403 -1.624 -2.088 1.00 75.56 96 ASN A O 1
ATOM 743 N N . THR A 1 97 ? 16.356 -1.208 -2.933 1.00 72.31 97 THR A N 1
ATOM 744 C CA . THR A 1 97 ? 16.748 -0.221 -3.952 1.00 72.31 97 THR A CA 1
ATOM 745 C C . THR A 1 97 ? 15.544 0.651 -4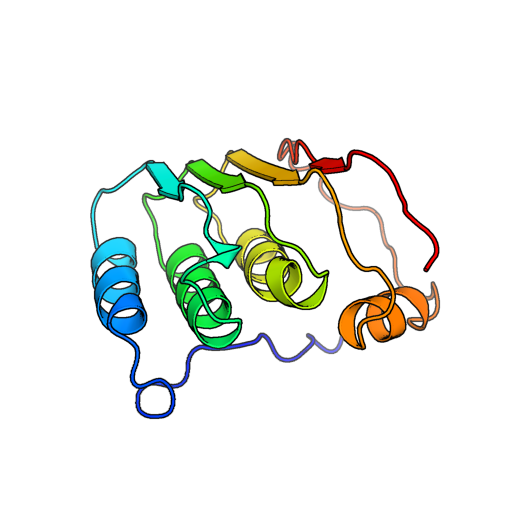.309 1.00 72.31 97 THR A C 1
ATOM 747 O O . THR A 1 97 ? 14.456 0.134 -4.569 1.00 72.31 97 THR A O 1
ATOM 750 N N . VAL A 1 98 ? 15.725 1.971 -4.349 1.00 73.44 98 VAL A N 1
ATOM 751 C CA . VAL A 1 98 ? 14.689 2.913 -4.802 1.00 73.44 98 VAL A CA 1
ATOM 752 C C . VAL A 1 98 ? 15.296 3.881 -5.806 1.00 73.44 98 VAL A C 1
ATOM 754 O O . VAL A 1 98 ? 16.269 4.564 -5.498 1.00 73.44 98 VAL A O 1
ATOM 757 N N . SER A 1 99 ? 14.713 3.948 -7.004 1.00 73.38 99 SER A N 1
ATOM 758 C CA . SER A 1 99 ? 15.065 4.970 -7.987 1.00 73.38 99 SER A CA 1
ATOM 759 C C . SER A 1 99 ? 14.486 6.317 -7.564 1.00 73.38 99 SER A C 1
ATOM 761 O O . SER A 1 99 ? 13.285 6.428 -7.322 1.00 73.38 99 SER A O 1
ATOM 763 N N . VAL A 1 100 ? 15.347 7.332 -7.483 1.00 69.88 100 VAL A N 1
ATOM 764 C CA . VAL A 1 100 ? 15.003 8.723 -7.130 1.00 69.88 100 VAL A CA 1
ATOM 765 C C . VAL A 1 100 ? 15.040 9.657 -8.342 1.00 69.88 100 VAL A C 1
ATOM 767 O O . VAL A 1 100 ? 15.055 10.870 -8.204 1.00 69.88 100 VAL A O 1
ATOM 770 N N . TRP A 1 101 ? 15.058 9.111 -9.555 1.00 70.69 101 TRP A N 1
ATOM 771 C CA . TRP A 1 101 ? 15.124 9.910 -10.785 1.00 70.69 101 TRP A CA 1
ATOM 772 C C . TRP A 1 101 ? 13.764 10.105 -11.453 1.00 70.69 101 TRP A C 1
ATOM 774 O O . TRP A 1 101 ? 13.670 10.768 -12.486 1.00 70.69 101 TRP A O 1
ATOM 784 N N . ASP A 1 102 ? 12.705 9.531 -10.882 1.00 68.62 102 ASP A N 1
ATOM 785 C CA . ASP A 1 102 ? 11.377 9.621 -11.466 1.00 68.62 102 ASP A CA 1
ATOM 786 C C . ASP A 1 102 ? 10.745 11.010 -11.297 1.00 68.62 102 ASP A C 1
ATOM 788 O O . ASP A 1 102 ? 11.116 11.822 -10.442 1.00 68.62 102 ASP A O 1
ATOM 792 N N . LYS A 1 103 ? 9.762 11.292 -12.157 1.00 72.62 103 LYS A N 1
ATOM 793 C CA . LYS A 1 103 ? 9.071 12.586 -12.203 1.00 72.62 103 LYS A CA 1
ATOM 794 C C . LYS A 1 103 ? 8.415 12.936 -10.868 1.00 72.62 103 LYS A C 1
ATOM 796 O O . LYS A 1 103 ? 8.313 14.114 -10.544 1.00 72.62 103 LYS A O 1
ATOM 801 N N . ALA A 1 104 ? 7.973 11.943 -10.094 1.00 66.81 104 ALA A N 1
ATOM 802 C CA . ALA A 1 104 ? 7.333 12.188 -8.810 1.00 66.81 104 ALA A CA 1
ATOM 803 C C . ALA A 1 104 ? 8.350 12.666 -7.765 1.00 66.81 104 ALA A C 1
ATOM 805 O O . ALA A 1 104 ? 8.049 13.597 -7.019 1.00 66.81 104 ALA A O 1
ATOM 806 N N . PHE A 1 105 ? 9.564 12.105 -7.756 1.00 68.50 105 PHE A N 1
ATOM 807 C CA . PHE A 1 105 ? 10.660 12.635 -6.942 1.00 68.50 105 PHE A CA 1
ATOM 808 C C . PHE A 1 105 ? 11.025 14.063 -7.349 1.00 68.50 105 PHE A C 1
ATOM 810 O O . PHE A 1 105 ? 11.074 14.940 -6.490 1.00 68.50 105 PHE A O 1
ATOM 817 N N . GLN A 1 106 ? 11.210 14.315 -8.651 1.00 71.12 106 GLN A N 1
ATOM 818 C CA . GLN A 1 106 ? 11.526 15.654 -9.161 1.00 71.12 106 GLN A CA 1
ATOM 819 C C . GLN A 1 106 ? 10.466 16.674 -8.725 1.00 71.12 106 GLN A C 1
ATOM 821 O O . GLN A 1 106 ? 10.804 17.737 -8.213 1.00 71.12 106 GLN A O 1
ATOM 826 N N . LEU A 1 107 ? 9.180 16.333 -8.832 1.00 68.69 107 LEU A N 1
ATOM 827 C CA . LEU A 1 107 ? 8.095 17.187 -8.351 1.00 68.69 107 LEU A CA 1
ATOM 828 C C . LEU A 1 107 ? 8.154 17.404 -6.836 1.00 68.69 107 LEU A C 1
ATOM 830 O O . LEU A 1 107 ? 8.006 18.537 -6.396 1.00 68.69 107 LEU A O 1
ATOM 834 N N . ALA A 1 108 ? 8.406 16.361 -6.043 1.00 67.31 108 ALA A N 1
ATOM 835 C CA . ALA A 1 108 ? 8.485 16.474 -4.589 1.00 67.31 108 ALA A CA 1
ATOM 836 C C . ALA A 1 108 ? 9.619 17.406 -4.125 1.00 67.31 108 ALA A C 1
ATOM 838 O O . ALA A 1 108 ? 9.423 18.170 -3.182 1.00 67.31 108 ALA A O 1
ATOM 839 N N . VAL A 1 109 ? 10.777 17.382 -4.796 1.00 68.12 109 VAL A N 1
ATOM 840 C CA . VAL A 1 109 ? 11.930 18.233 -4.438 1.00 68.12 109 VAL A CA 1
ATOM 841 C C . VAL A 1 109 ? 11.863 19.646 -5.021 1.00 68.12 109 VAL A C 1
ATOM 843 O O . VAL A 1 109 ? 12.528 20.541 -4.510 1.00 68.12 109 VAL A O 1
ATOM 846 N N . THR A 1 110 ? 11.056 19.868 -6.063 1.00 62.66 110 THR A N 1
ATOM 847 C CA . THR A 1 110 ? 10.922 21.184 -6.718 1.00 62.66 110 THR A CA 1
ATOM 848 C C . THR A 1 110 ? 9.854 22.069 -6.053 1.00 62.66 110 THR A C 1
ATOM 850 O O . THR A 1 110 ? 9.734 23.244 -6.393 1.00 62.66 110 THR A O 1
ATOM 853 N N . ILE A 1 111 ? 9.076 21.555 -5.086 1.00 54.88 111 ILE A N 1
ATOM 854 C CA . ILE A 1 111 ? 8.097 22.361 -4.335 1.00 54.88 111 ILE A CA 1
ATOM 855 C C . ILE A 1 111 ? 8.845 23.364 -3.429 1.00 54.88 111 ILE A C 1
ATOM 857 O O . ILE A 1 111 ? 9.576 22.940 -2.531 1.00 54.88 111 ILE A O 1
ATOM 861 N N . PRO A 1 112 ? 8.655 24.689 -3.599 1.00 44.38 112 PRO A N 1
ATOM 862 C CA . PRO A 1 112 ? 9.256 25.692 -2.722 1.00 44.38 112 PRO A CA 1
ATOM 863 C C . PRO A 1 112 ? 8.759 25.522 -1.279 1.00 44.38 112 PRO A C 1
ATOM 865 O O . PRO A 1 112 ? 7.569 25.304 -1.057 1.00 44.38 112 PRO A O 1
ATOM 868 N N . GLN A 1 113 ? 9.653 25.667 -0.294 1.00 48.00 113 GLN A N 1
ATOM 869 C CA . GLN A 1 113 ? 9.415 25.482 1.152 1.00 48.00 113 GLN A CA 1
ATOM 870 C C . GLN A 1 113 ? 8.422 26.478 1.801 1.00 48.00 113 GLN A C 1
ATOM 872 O O . GLN A 1 113 ? 8.538 26.807 2.979 1.00 48.00 113 GLN A O 1
ATOM 877 N N . THR A 1 114 ? 7.440 27.018 1.085 1.00 39.38 114 THR A N 1
ATOM 878 C CA . THR A 1 114 ? 6.673 28.174 1.562 1.00 39.38 114 THR A CA 1
ATOM 879 C C . THR A 1 114 ? 5.465 27.869 2.441 1.00 39.38 114 THR A C 1
ATOM 881 O O . THR A 1 114 ? 4.813 28.828 2.835 1.00 39.38 114 THR A O 1
ATOM 884 N N . GLN A 1 115 ? 5.134 26.625 2.815 1.00 40.97 115 GLN A N 1
ATOM 885 C CA . GLN A 1 115 ? 3.970 26.360 3.687 1.00 40.97 115 GLN A CA 1
ATOM 886 C C . GLN A 1 115 ? 4.108 25.086 4.555 1.00 40.97 115 GLN A C 1
ATOM 888 O O . GLN A 1 115 ? 3.384 24.114 4.350 1.00 40.97 115 GLN A O 1
ATOM 893 N N . LEU A 1 116 ? 4.982 25.087 5.567 1.00 38.16 116 LEU A N 1
ATOM 894 C CA . LEU A 1 116 ? 4.898 24.127 6.682 1.00 38.16 116 LEU A CA 1
ATOM 895 C C . LEU A 1 116 ? 4.563 24.871 7.983 1.00 38.16 116 LEU A C 1
ATOM 897 O O . LEU A 1 116 ? 5.436 25.421 8.645 1.00 38.16 116 LEU A O 1
ATOM 901 N N . HIS A 1 117 ? 3.279 24.887 8.344 1.00 32.38 117 HIS A N 1
ATOM 902 C CA . HIS A 1 117 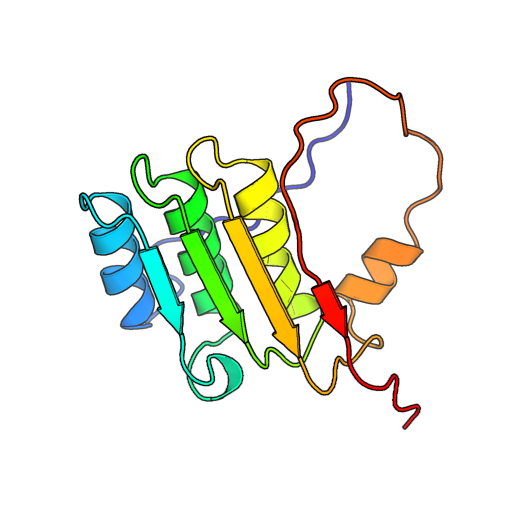? 2.832 25.229 9.697 1.00 32.38 117 HIS A CA 1
ATOM 903 C C . HIS A 1 117 ? 2.819 23.945 10.548 1.00 32.38 117 HIS A C 1
ATOM 905 O O . HIS A 1 117 ? 2.330 22.919 10.066 1.00 32.38 117 HIS A O 1
ATOM 911 N N . PRO A 1 118 ? 3.312 23.959 11.799 1.00 48.84 118 PRO A N 1
ATOM 912 C CA . PRO A 1 118 ? 3.346 22.771 12.639 1.00 48.84 118 PRO A CA 1
ATOM 913 C C . PRO A 1 118 ? 2.017 22.643 13.381 1.00 48.84 118 PRO A C 1
ATOM 915 O O . PRO A 1 118 ? 1.701 23.493 14.209 1.00 48.84 118 PRO A O 1
ATOM 918 N N . SER A 1 119 ? 1.214 21.611 13.118 1.00 34.41 119 SER A N 1
ATOM 919 C CA . SER A 1 119 ? 0.122 21.226 14.026 1.00 34.41 119 SER A CA 1
ATOM 920 C C . SER A 1 119 ? -0.300 19.770 13.821 1.00 34.41 119 SER A C 1
ATOM 922 O O . SER A 1 119 ? -0.647 19.366 12.716 1.00 34.41 119 SER A O 1
ATOM 924 N N . HIS A 1 120 ? -0.325 19.044 14.944 1.00 31.47 120 HIS A N 1
ATOM 925 C CA . HIS A 1 120 ? -0.796 17.670 15.171 1.00 31.47 120 HIS A CA 1
ATOM 926 C C . HIS A 1 120 ? 0.184 16.533 14.839 1.00 31.47 120 HIS A C 1
ATOM 928 O O . HIS A 1 120 ? 0.164 15.924 13.773 1.00 31.47 120 HIS A O 1
ATOM 934 N N . THR A 1 121 ? 0.987 16.180 15.846 1.00 28.69 121 THR A N 1
ATOM 935 C CA . THR A 1 121 ? 1.749 14.930 15.911 1.00 28.69 121 THR A CA 1
ATOM 936 C C . THR A 1 121 ? 0.790 13.760 16.139 1.00 28.69 121 THR A C 1
ATOM 938 O O . THR A 1 121 ? 0.475 13.398 17.269 1.00 28.69 121 THR A O 1
ATOM 941 N N . LEU A 1 122 ? 0.304 13.164 15.054 1.00 30.25 122 LEU A N 1
ATOM 942 C CA . LEU A 1 122 ? -0.149 11.776 15.065 1.00 30.25 122 LEU A CA 1
ATOM 943 C C . LEU A 1 122 ? 1.102 10.901 14.954 1.00 30.25 122 LEU A C 1
ATOM 945 O O . LEU A 1 122 ? 1.772 10.921 13.922 1.00 30.25 122 LEU A O 1
ATOM 949 N N . THR A 1 123 ? 1.425 10.139 16.000 1.00 30.86 123 THR A N 1
ATOM 950 C CA . THR A 1 123 ? 2.534 9.172 15.995 1.00 30.86 123 THR A CA 1
ATOM 951 C C . THR A 1 123 ? 2.164 7.975 15.114 1.00 30.86 123 THR A C 1
ATOM 953 O O . THR A 1 123 ? 1.827 6.898 15.593 1.00 30.86 123 THR A O 1
ATOM 956 N N . ARG A 1 124 ? 2.152 8.175 13.794 1.00 37.56 124 ARG A N 1
ATOM 957 C CA . ARG A 1 124 ? 2.097 7.094 12.809 1.00 37.56 124 ARG A CA 1
ATOM 958 C C . ARG A 1 124 ? 3.529 6.660 12.556 1.00 37.56 124 ARG A C 1
ATOM 960 O O . ARG A 1 124 ? 4.314 7.413 11.986 1.00 37.56 124 ARG A O 1
ATOM 967 N N . THR A 1 125 ? 3.885 5.464 13.006 1.00 35.06 125 THR A N 1
ATOM 968 C CA . THR A 1 125 ? 5.209 4.906 12.733 1.00 35.06 125 THR A CA 1
ATOM 969 C C . THR A 1 125 ? 5.274 4.507 11.264 1.00 35.06 125 THR A C 1
ATOM 971 O O . THR A 1 125 ? 4.728 3.481 10.857 1.00 35.06 125 THR A O 1
ATOM 974 N N . LEU A 1 126 ? 5.920 5.350 10.464 1.00 43.28 126 LEU A N 1
ATOM 975 C CA . LEU A 1 126 ? 6.359 5.026 9.116 1.00 43.28 126 LEU A CA 1
ATOM 976 C C . LEU A 1 126 ? 7.780 4.462 9.224 1.00 43.28 126 LEU A C 1
ATOM 978 O O . LEU A 1 126 ? 8.743 5.218 9.313 1.00 43.28 126 LEU A O 1
ATOM 982 N N . ASP A 1 127 ? 7.906 3.135 9.278 1.00 45.44 127 ASP A N 1
ATOM 983 C CA . ASP A 1 127 ? 9.214 2.467 9.214 1.00 45.44 127 ASP A CA 1
ATOM 984 C C . ASP A 1 127 ? 9.606 2.369 7.732 1.00 45.44 127 ASP A C 1
ATOM 986 O O . ASP A 1 127 ? 9.159 1.474 7.010 1.00 45.44 127 ASP A O 1
ATOM 990 N N . LEU A 1 128 ? 10.341 3.383 7.268 1.00 44.12 128 LEU A N 1
ATOM 991 C CA . LEU A 1 128 ? 10.966 3.440 5.950 1.00 44.12 128 LEU A CA 1
ATOM 992 C C . LEU A 1 128 ? 12.399 2.929 6.079 1.00 44.12 128 LEU A C 1
ATOM 994 O O . LEU A 1 128 ? 13.286 3.647 6.542 1.00 44.12 128 LEU A O 1
ATOM 998 N N . ARG A 1 129 ? 12.640 1.700 5.623 1.00 48.28 129 ARG A N 1
ATOM 999 C CA . ARG A 1 129 ? 13.998 1.163 5.480 1.00 48.28 129 ARG A CA 1
ATOM 1000 C C . ARG A 1 129 ? 14.394 1.206 4.015 1.00 48.28 129 ARG A C 1
ATOM 1002 O O . ARG A 1 129 ? 13.981 0.355 3.229 1.00 48.28 129 ARG A O 1
ATOM 1009 N N . LEU A 1 130 ? 15.179 2.221 3.664 1.00 43.50 130 LEU A N 1
ATOM 1010 C CA . LEU A 1 130 ? 15.848 2.328 2.372 1.00 43.50 130 LEU A CA 1
ATOM 1011 C C . LEU A 1 130 ? 17.245 1.723 2.523 1.00 43.50 130 LEU A C 1
ATOM 1013 O O . LEU A 1 130 ? 18.104 2.317 3.173 1.00 43.50 130 LEU A O 1
ATOM 1017 N N . ALA A 1 131 ? 17.478 0.538 1.962 1.00 36.28 131 ALA A N 1
ATOM 1018 C CA . ALA A 1 131 ? 18.846 0.064 1.788 1.00 36.28 131 ALA A CA 1
ATOM 1019 C C . ALA A 1 131 ? 19.421 0.703 0.512 1.00 36.28 131 ALA A C 1
ATOM 1021 O O . ALA A 1 131 ? 18.743 0.723 -0.507 1.00 36.28 131 ALA A O 1
ATOM 1022 N N . GLY A 1 132 ? 20.641 1.244 0.590 1.00 39.78 132 GLY A N 1
ATOM 1023 C CA . GLY A 1 132 ? 21.498 1.585 -0.555 1.00 39.78 132 GLY A CA 1
ATOM 1024 C C . GLY A 1 132 ? 20.917 2.533 -1.616 1.00 39.78 132 GLY A C 1
ATOM 1025 O O . GLY A 1 132 ? 20.211 2.117 -2.531 1.00 39.78 132 GLY A O 1
ATOM 1026 N N . ILE A 1 133 ? 21.326 3.802 -1.581 1.00 38.59 133 ILE A N 1
ATOM 1027 C CA . ILE A 1 133 ? 21.185 4.708 -2.731 1.00 38.59 133 ILE A CA 1
ATOM 1028 C C . ILE A 1 133 ? 22.251 4.287 -3.756 1.00 38.59 133 ILE A C 1
ATOM 1030 O O . ILE A 1 133 ? 23.440 4.446 -3.490 1.00 38.59 133 ILE A O 1
ATOM 1034 N N . SER A 1 134 ? 21.856 3.716 -4.897 1.00 33.78 134 SER A N 1
ATOM 1035 C CA . SER A 1 134 ? 22.776 3.470 -6.019 1.00 33.78 134 SER A CA 1
ATOM 1036 C C . SER A 1 134 ? 22.678 4.612 -7.032 1.00 33.78 134 SER A C 1
ATOM 1038 O O . SER A 1 134 ? 21.593 4.824 -7.577 1.00 33.78 134 SER A O 1
ATOM 1040 N N . PRO A 1 135 ? 23.772 5.345 -7.302 1.00 29.64 135 PRO A N 1
ATOM 1041 C CA . PRO A 1 135 ? 23.866 6.207 -8.467 1.00 29.64 135 PRO A CA 1
ATOM 1042 C C . PRO A 1 135 ? 24.176 5.331 -9.689 1.00 29.64 135 PRO A C 1
ATOM 1044 O O . PRO A 1 135 ? 25.232 4.705 -9.754 1.00 29.64 135 PRO A O 1
ATOM 1047 N N . THR A 1 136 ? 23.252 5.265 -10.640 1.00 35.38 136 THR A N 1
ATOM 1048 C CA . THR A 1 136 ? 23.519 4.807 -12.013 1.00 35.38 136 THR A CA 1
ATOM 1049 C C . THR A 1 136 ? 23.069 5.885 -12.965 1.00 35.38 136 THR A C 1
ATOM 1051 O O . THR A 1 136 ? 21.916 6.338 -12.766 1.00 35.38 136 THR A O 1
#

Radius of gyration: 15.31 Å; chains: 1; bounding box: 40×39×33 Å

pLDDT: mean 74.45, std 21.02, range [28.69, 96.0]

Foldseek 3Di:
DDDDDPALAQDPPPDPDPLLVVLVVLLPDLDQEDEDDQCVVPDDLSSLLSNLNSQLSHQRHAYYEDEADAEPSSCVSNVVSPVNHPRHQAYEYYHQHHDCPDPNNVVVVPDPPPDDDDDDDPPRDYPYHYHDDDDD

Secondary structure (DSSP, 8-state):
---PPPP----TTT---HHHHHHHHHHTS---EEE-SSGGGT--HHHHHHHHHHHHH-SS--EEE-----BHHHHHHHHHHHHT-SS--EEEEEES--B--SHHHHHHHHS-S-----------EEEEEE------